Protein AF-A0A6M0SPZ4-F1 (afdb_monomer)

Foldseek 3Di:
DVVVVLLVVLVVCCVPVNPVVLVVQLVVLVVLLVVQVVCVVVVHDHDNVVSVVSNVSSVSNVCVVDPVVVVVVVVVVVVVVVCVVPVD

Organism: Clostridium botulinum (NCBI:txid1491)

pLDDT: mean 94.03, std 7.19, range [56.81, 98.75]

Structure (mmCIF, N/CA/C/O backbone):
data_AF-A0A6M0SPZ4-F1
#
_entry.id   AF-A0A6M0SPZ4-F1
#
loop_
_atom_site.group_PDB
_atom_site.id
_atom_site.type_symbol
_atom_site.label_atom_id
_atom_site.label_alt_id
_atom_site.label_comp_id
_atom_site.label_asym_id
_atom_site.label_entity_id
_atom_site.label_seq_id
_atom_site.pdbx_PDB_ins_code
_atom_site.Cartn_x
_atom_site.Cartn_y
_atom_site.Cartn_z
_atom_site.occupancy
_atom_site.B_iso_or_equiv
_atom_site.auth_seq_id
_atom_site.auth_comp_id
_atom_site.auth_asym_id
_atom_site.auth_atom_id
_atom_site.pdbx_PDB_model_num
ATOM 1 N N . MET A 1 1 ? -14.472 -13.045 -1.004 1.00 65.44 1 MET A N 1
ATOM 2 C CA . MET A 1 1 ? -13.927 -13.825 0.132 1.00 65.44 1 MET A CA 1
ATOM 3 C C . MET A 1 1 ? -12.548 -13.318 0.559 1.00 65.44 1 MET A C 1
ATOM 5 O O . MET A 1 1 ? -12.393 -12.993 1.726 1.00 65.44 1 MET A O 1
ATOM 9 N N . LEU A 1 2 ? -11.588 -13.166 -0.368 1.00 77.00 2 LEU A N 1
ATOM 10 C CA . LEU A 1 2 ? -10.240 -12.650 -0.068 1.00 77.00 2 LEU A CA 1
ATOM 11 C C . LEU A 1 2 ? -10.248 -11.229 0.526 1.00 77.00 2 LEU A C 1
ATOM 13 O O . LEU A 1 2 ? -9.678 -11.013 1.586 1.00 77.00 2 LEU A O 1
ATOM 17 N N . ARG A 1 3 ? -10.981 -10.294 -0.092 1.00 74.06 3 ARG A N 1
ATOM 18 C CA . ARG A 1 3 ? -11.090 -8.903 0.383 1.00 74.06 3 ARG A CA 1
ATOM 19 C C . ARG A 1 3 ? -11.606 -8.780 1.825 1.00 74.06 3 ARG A C 1
ATOM 21 O O . ARG A 1 3 ? -10.984 -8.114 2.637 1.00 74.06 3 ARG A O 1
ATOM 28 N N . TYR A 1 4 ? -12.683 -9.493 2.159 1.00 74.62 4 TYR A N 1
ATOM 29 C CA . TYR A 1 4 ? -13.230 -9.525 3.523 1.00 74.62 4 TYR A CA 1
ATOM 30 C C . TYR A 1 4 ? -12.220 -10.074 4.544 1.00 74.62 4 TYR A C 1
ATOM 32 O O . TYR A 1 4 ? -12.105 -9.568 5.656 1.00 74.62 4 TYR A O 1
ATOM 40 N N . LYS A 1 5 ? -11.446 -11.096 4.153 1.00 84.44 5 LYS A N 1
ATOM 41 C CA . LYS A 1 5 ? -10.385 -11.653 4.997 1.00 84.44 5 LYS A CA 1
ATOM 42 C C . LYS A 1 5 ? -9.269 -10.630 5.243 1.00 84.44 5 LYS A C 1
ATOM 44 O O . LYS A 1 5 ? -8.809 -10.523 6.373 1.00 84.44 5 LYS A O 1
ATOM 49 N N . ILE A 1 6 ? -8.871 -9.874 4.218 1.00 84.38 6 ILE A N 1
ATOM 50 C CA . ILE A 1 6 ? -7.865 -8.808 4.338 1.00 84.38 6 ILE A CA 1
ATOM 51 C C . ILE A 1 6 ? -8.354 -7.719 5.293 1.00 84.38 6 ILE A C 1
ATOM 53 O O . ILE A 1 6 ? -7.610 -7.338 6.189 1.00 84.38 6 ILE A O 1
ATOM 57 N N . GLU A 1 7 ? -9.601 -7.263 5.158 1.00 84.50 7 GLU A N 1
ATOM 58 C CA . GLU A 1 7 ? -10.178 -6.220 6.018 1.00 84.50 7 GLU A CA 1
ATOM 59 C C . GLU A 1 7 ? -10.197 -6.651 7.497 1.00 84.50 7 GLU A C 1
ATOM 61 O O . GLU A 1 7 ? -9.662 -5.942 8.349 1.00 84.50 7 GLU A O 1
ATOM 66 N N . ALA A 1 8 ? -10.701 -7.854 7.798 1.00 86.62 8 ALA A N 1
ATOM 67 C CA . ALA A 1 8 ? -10.767 -8.366 9.170 1.00 86.62 8 ALA A CA 1
ATOM 68 C C . ALA A 1 8 ? -9.380 -8.592 9.808 1.00 86.62 8 ALA A C 1
ATOM 70 O O . ALA A 1 8 ? -9.182 -8.328 10.997 1.00 86.62 8 ALA A O 1
ATOM 71 N N . VAL A 1 9 ? -8.407 -9.086 9.034 1.00 91.00 9 VAL A N 1
ATOM 72 C CA . VAL A 1 9 ? -7.026 -9.283 9.514 1.00 91.00 9 VAL A CA 1
ATOM 73 C C . VAL A 1 9 ? -6.319 -7.941 9.709 1.00 91.00 9 VAL A C 1
ATOM 75 O O . VAL A 1 9 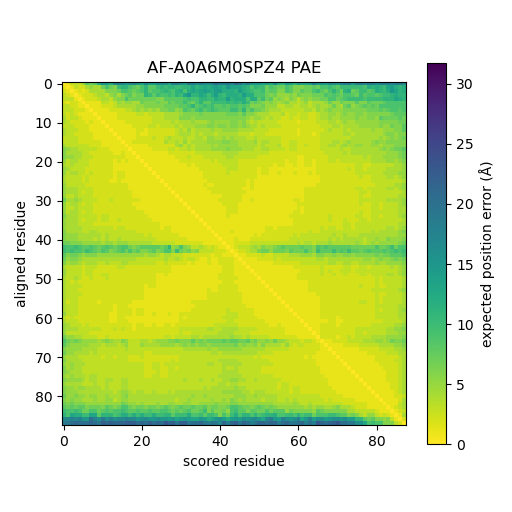? -5.619 -7.764 10.703 1.00 91.00 9 VAL A O 1
ATOM 78 N N . SER A 1 10 ? -6.550 -6.982 8.811 1.00 89.38 10 SER 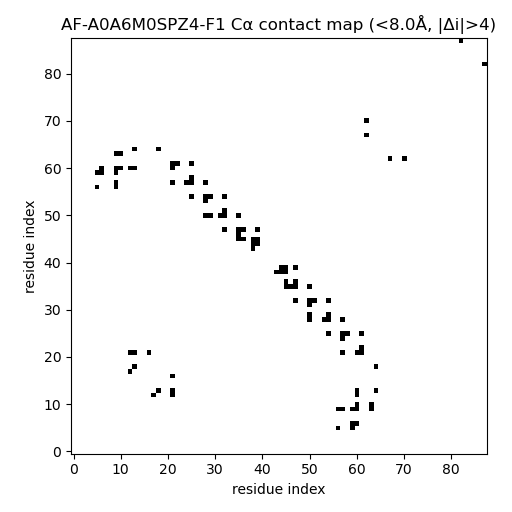A N 1
ATOM 79 C CA . SER A 1 10 ? -5.974 -5.635 8.872 1.00 89.38 10 SER A CA 1
ATOM 80 C C . SER A 1 10 ? -6.448 -4.870 10.104 1.00 89.38 10 SER A C 1
ATOM 82 O O . SER A 1 10 ? -5.638 -4.298 10.829 1.00 89.38 10 SER A O 1
ATOM 84 N N . GLU A 1 11 ? -7.749 -4.918 10.392 1.00 91.44 11 GLU A N 1
ATOM 85 C CA . GLU A 1 11 ? -8.309 -4.357 11.623 1.00 91.44 11 GLU A CA 1
ATOM 86 C C . GLU A 1 11 ? -7.644 -4.976 12.862 1.00 91.44 11 GLU A C 1
ATOM 88 O O . GLU A 1 11 ? -7.199 -4.256 13.762 1.00 91.44 11 GLU A O 1
ATOM 93 N N . ARG A 1 12 ? -7.521 -6.310 12.898 1.00 94.00 12 ARG A N 1
ATOM 94 C CA . ARG A 1 12 ? -6.904 -7.011 14.030 1.00 94.00 12 ARG A CA 1
ATOM 95 C C . ARG A 1 12 ? -5.440 -6.615 14.218 1.00 94.00 12 ARG A C 1
ATOM 97 O O . ARG A 1 12 ? -5.030 -6.388 15.351 1.00 94.00 12 ARG A O 1
ATOM 104 N N . ALA A 1 13 ? -4.672 -6.499 13.139 1.00 93.31 13 ALA A N 1
ATOM 105 C CA . ALA A 1 13 ? -3.270 -6.095 13.192 1.00 93.31 13 ALA A CA 1
ATOM 106 C C . ALA A 1 13 ? -3.103 -4.687 13.790 1.00 93.31 13 ALA A C 1
ATOM 108 O O . ALA A 1 13 ? -2.297 -4.497 14.704 1.00 93.31 13 ALA A O 1
ATOM 109 N N . VAL A 1 14 ? -3.923 -3.720 13.367 1.00 94.31 14 VAL A N 1
ATOM 110 C CA . VAL A 1 14 ? -3.907 -2.364 13.940 1.00 94.31 14 VAL A CA 1
ATOM 111 C C . VAL A 1 14 ? -4.294 -2.378 15.421 1.00 94.31 14 VAL A C 1
ATOM 113 O O . VAL A 1 14 ? -3.654 -1.694 16.220 1.00 94.31 14 VAL A O 1
ATOM 116 N N . GLN A 1 15 ? -5.295 -3.173 15.811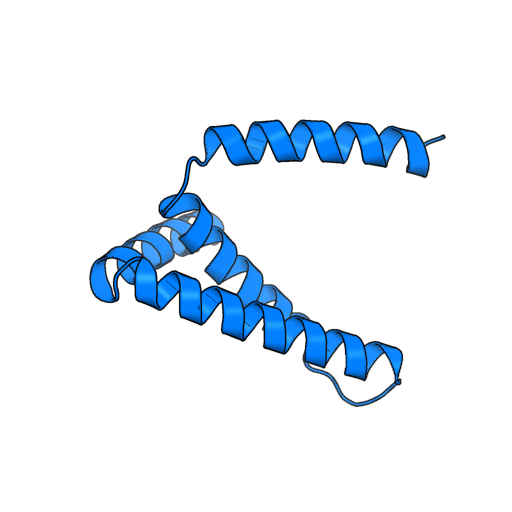 1.00 94.75 15 GLN A N 1
ATOM 117 C CA . GLN A 1 15 ? -5.702 -3.319 17.214 1.00 94.75 15 GLN A CA 1
ATOM 118 C C . GLN A 1 15 ? -4.616 -3.974 18.085 1.00 94.75 15 GLN A C 1
ATOM 120 O O . GLN A 1 15 ? -4.455 -3.592 19.241 1.00 94.75 15 GLN A O 1
ATOM 125 N N . THR A 1 16 ? -3.871 -4.947 17.552 1.00 95.62 16 THR A N 1
ATOM 126 C CA . THR A 1 16 ? -2.840 -5.693 18.292 1.00 95.62 16 THR A CA 1
ATOM 127 C C . THR A 1 16 ? -1.528 -4.922 18.422 1.00 95.62 16 THR A C 1
ATOM 129 O O . THR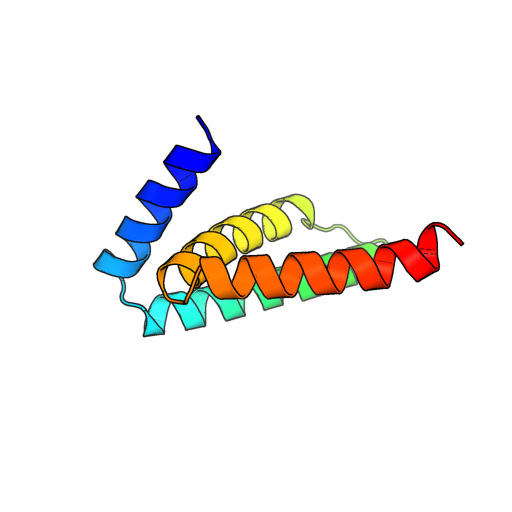 A 1 16 ? -0.938 -4.904 19.499 1.00 95.62 16 THR A O 1
ATOM 132 N N . PHE A 1 17 ? -1.062 -4.292 17.344 1.00 94.62 17 PHE A N 1
ATOM 133 C CA . PHE A 1 17 ? 0.271 -3.680 17.290 1.00 94.62 17 PHE A CA 1
ATOM 134 C C . PHE A 1 17 ? 0.252 -2.151 17.412 1.00 94.62 17 PHE A C 1
ATOM 136 O O . PHE A 1 17 ? 1.287 -1.531 17.646 1.00 94.62 17 PHE A O 1
ATOM 143 N N . GLY A 1 18 ? -0.922 -1.534 17.278 1.00 96.50 18 GLY A N 1
ATOM 144 C CA . GLY A 1 18 ? -1.106 -0.093 17.384 1.00 96.50 18 GLY A CA 1
ATOM 145 C C . GLY A 1 18 ? -0.827 0.661 16.082 1.00 96.50 18 GLY A C 1
ATOM 146 O O . GLY A 1 18 ? 0.042 0.316 15.279 1.00 96.50 18 GLY A O 1
ATOM 147 N N . ALA A 1 19 ? -1.559 1.762 15.895 1.00 95.62 19 ALA A N 1
ATOM 148 C CA . ALA A 1 19 ? -1.532 2.550 14.664 1.00 95.62 19 ALA A CA 1
ATOM 149 C C . ALA A 1 19 ? -0.156 3.162 14.345 1.00 95.62 19 ALA A C 1
ATOM 151 O O . ALA A 1 19 ? 0.212 3.276 13.180 1.00 95.62 19 ALA A O 1
ATOM 152 N N . ALA A 1 20 ? 0.620 3.566 15.357 1.00 97.00 20 ALA A N 1
ATOM 153 C CA . ALA A 1 20 ? 1.953 4.131 15.136 1.00 97.00 20 ALA A CA 1
ATOM 154 C C . ALA A 1 20 ? 2.916 3.091 14.547 1.00 97.00 20 ALA A C 1
ATOM 156 O O . ALA A 1 20 ? 3.590 3.371 13.560 1.00 97.00 20 ALA A O 1
ATOM 157 N N . HIS A 1 21 ? 2.927 1.879 15.107 1.00 97.50 21 HIS A N 1
ATOM 158 C CA . HIS A 1 21 ? 3.770 0.792 14.622 1.00 97.50 21 HIS A CA 1
ATOM 159 C C . HIS A 1 21 ? 3.360 0.349 13.214 1.00 97.50 21 HIS A C 1
ATOM 161 O O . HIS A 1 21 ? 4.212 0.203 12.346 1.00 97.50 21 HIS A O 1
ATOM 167 N N . GLN A 1 22 ? 2.057 0.234 12.942 1.00 97.75 22 GLN A N 1
ATOM 168 C CA . GLN A 1 22 ? 1.5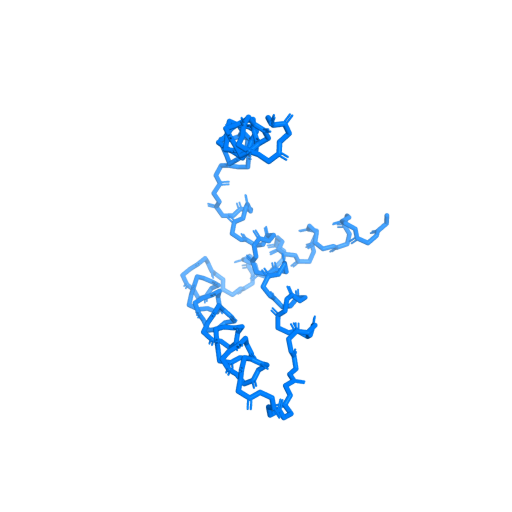81 -0.140 11.606 1.00 97.75 22 GLN A CA 1
ATOM 169 C C . GLN A 1 22 ? 1.871 0.926 10.539 1.00 97.75 22 GLN A C 1
ATOM 171 O O . GLN A 1 22 ? 2.100 0.587 9.383 1.00 97.75 22 GLN A O 1
ATOM 176 N N . LYS A 1 23 ? 1.941 2.213 10.903 1.00 98.19 23 LYS A N 1
ATOM 177 C CA . LYS A 1 23 ? 2.433 3.256 9.985 1.00 98.19 23 LYS A CA 1
ATOM 178 C C . LYS A 1 23 ? 3.918 3.092 9.669 1.00 98.19 23 LYS A C 1
ATOM 180 O O . LYS A 1 23 ? 4.292 3.291 8.521 1.00 98.19 23 LYS A O 1
ATOM 185 N N . VAL A 1 24 ? 4.745 2.725 10.653 1.00 98.25 24 VAL A N 1
ATOM 186 C CA . VAL A 1 24 ? 6.164 2.402 10.415 1.00 98.25 24 VAL A CA 1
ATOM 187 C C . VAL A 1 24 ? 6.271 1.201 9.483 1.00 98.25 24 VAL A C 1
ATOM 189 O O . VAL A 1 24 ? 6.963 1.294 8.477 1.00 98.25 24 VAL A O 1
ATOM 192 N N . LYS A 1 25 ? 5.501 0.137 9.738 1.00 98.00 25 LYS A N 1
ATOM 193 C CA . LYS A 1 25 ? 5.500 -1.044 8.873 1.00 98.00 25 LYS A CA 1
ATOM 194 C C . LYS A 1 25 ? 5.080 -0.710 7.440 1.00 98.00 25 LYS A C 1
ATOM 196 O O . LYS A 1 25 ? 5.736 -1.123 6.500 1.00 98.00 25 LYS A O 1
ATOM 201 N N . ALA A 1 26 ? 4.069 0.141 7.261 1.00 98.19 26 ALA A N 1
ATOM 202 C CA . ALA A 1 26 ? 3.666 0.596 5.931 1.00 98.19 26 ALA A CA 1
ATOM 203 C C . ALA A 1 26 ? 4.778 1.369 5.200 1.00 98.19 26 ALA A C 1
ATOM 205 O O . ALA A 1 26 ? 4.877 1.280 3.982 1.00 98.19 26 ALA A O 1
ATOM 206 N N . ILE A 1 27 ? 5.602 2.136 5.923 1.00 98.62 27 ILE A N 1
ATOM 207 C CA . ILE A 1 27 ? 6.757 2.837 5.342 1.00 98.62 27 ILE A CA 1
ATOM 208 C C . ILE A 1 27 ? 7.832 1.837 4.895 1.00 98.62 27 ILE A C 1
ATOM 210 O O . ILE A 1 27 ? 8.431 2.051 3.844 1.00 98.62 27 ILE A O 1
ATOM 214 N N . GLU A 1 28 ? 8.062 0.768 5.664 1.00 98.50 28 GLU A N 1
ATOM 215 C CA . GLU A 1 28 ? 9.006 -0.305 5.313 1.00 98.50 28 GLU A CA 1
ATOM 216 C C . GLU A 1 28 ? 8.605 -0.989 3.998 1.00 98.50 28 GLU A C 1
ATOM 218 O O . GLU A 1 28 ? 9.381 -0.921 3.046 1.00 98.50 28 GLU A O 1
ATOM 223 N N . GLU A 1 29 ? 7.368 -1.494 3.893 1.00 98.44 29 GLU A N 1
ATOM 224 C CA . GLU A 1 29 ? 6.887 -2.200 2.684 1.00 98.44 29 GLU A CA 1
ATOM 225 C C . GLU A 1 29 ? 6.897 -1.291 1.439 1.00 98.44 29 GLU A C 1
ATOM 227 O O . GLU A 1 29 ? 7.213 -1.702 0.324 1.00 98.44 29 GLU A O 1
ATOM 232 N N . LEU A 1 30 ? 6.589 0.004 1.606 1.00 98.69 30 LEU A N 1
ATOM 233 C CA . LEU A 1 30 ? 6.701 0.976 0.512 1.00 98.69 30 LEU A CA 1
ATOM 234 C C . LEU A 1 30 ? 8.156 1.147 0.048 1.00 98.69 30 LEU A C 1
ATOM 236 O O . LEU A 1 30 ? 8.402 1.335 -1.145 1.00 98.69 30 LEU A O 1
ATOM 240 N N . GLY A 1 31 ? 9.117 1.105 0.973 1.00 98.62 31 GLY A N 1
ATOM 241 C CA . GLY A 1 31 ? 10.544 1.142 0.666 1.00 98.62 31 GLY A CA 1
ATOM 242 C C . GLY A 1 31 ? 11.021 -0.116 -0.061 1.00 98.62 31 GLY A C 1
ATOM 243 O O . GLY A 1 31 ? 11.797 -0.011 -1.016 1.00 98.62 31 GLY A O 1
ATOM 244 N N . GLU A 1 32 ? 10.525 -1.283 0.342 1.00 98.69 32 GLU A N 1
ATOM 245 C CA . GLU A 1 32 ? 10.822 -2.570 -0.292 1.00 98.69 32 GLU A CA 1
ATOM 246 C C . GLU A 1 32 ? 10.258 -2.623 -1.721 1.00 98.69 32 GLU A C 1
ATOM 248 O O . GLU A 1 32 ? 11.007 -2.910 -2.662 1.00 98.69 32 GLU A O 1
ATOM 253 N N . LEU A 1 33 ? 9.023 -2.151 -1.942 1.00 98.75 33 LEU A N 1
ATOM 254 C CA . LEU A 1 33 ? 8.462 -1.999 -3.289 1.00 98.75 33 LEU A CA 1
ATOM 255 C C . LEU A 1 33 ? 9.270 -1.026 -4.165 1.00 98.75 33 LEU A C 1
ATOM 257 O O . LEU A 1 33 ? 9.519 -1.313 -5.339 1.00 98.75 33 LEU A O 1
ATOM 261 N N . ILE A 1 34 ? 9.726 0.111 -3.621 1.00 98.75 34 ILE A N 1
ATOM 262 C CA . ILE A 1 34 ? 10.609 1.042 -4.350 1.00 98.75 34 ILE A CA 1
ATOM 263 C C . ILE A 1 34 ? 11.904 0.337 -4.777 1.00 98.75 34 ILE A C 1
ATOM 265 O O . ILE A 1 34 ? 12.354 0.497 -5.919 1.00 98.75 34 ILE A O 1
ATOM 269 N N . GLN A 1 35 ? 12.511 -0.448 -3.883 1.00 98.56 35 GLN A N 1
ATOM 270 C CA . GLN A 1 35 ? 13.726 -1.196 -4.194 1.00 98.56 35 GLN A CA 1
ATOM 271 C C . GLN A 1 35 ? 13.470 -2.264 -5.266 1.00 98.56 35 GLN A C 1
ATOM 273 O O . GLN A 1 35 ? 14.263 -2.381 -6.203 1.00 98.56 35 GLN A O 1
ATOM 278 N N . ALA A 1 36 ? 12.376 -3.019 -5.162 1.00 98.50 36 ALA A N 1
ATOM 279 C CA . ALA A 1 36 ? 12.031 -4.062 -6.120 1.00 98.50 36 ALA A CA 1
ATOM 280 C C . ALA A 1 36 ? 11.775 -3.490 -7.522 1.00 98.50 36 ALA A C 1
ATOM 282 O O . ALA A 1 36 ? 12.314 -4.013 -8.497 1.00 98.50 36 ALA A O 1
ATOM 283 N N . LEU A 1 37 ? 11.050 -2.370 -7.627 1.00 98.56 37 LEU A N 1
ATOM 284 C CA . LEU A 1 37 ? 10.847 -1.659 -8.896 1.00 98.56 37 LEU A CA 1
ATOM 285 C C . LEU A 1 37 ? 12.165 -1.126 -9.473 1.00 98.56 37 LEU A C 1
ATOM 287 O O . LEU A 1 37 ? 12.377 -1.161 -10.682 1.00 98.56 37 LEU A O 1
ATOM 291 N N . SER A 1 38 ? 13.081 -0.666 -8.617 1.00 98.38 38 SER A N 1
ATOM 292 C CA . SER A 1 38 ? 14.409 -0.224 -9.061 1.00 98.38 38 SER A CA 1
ATOM 293 C C . SER A 1 38 ? 15.230 -1.378 -9.649 1.00 98.38 38 SER A C 1
ATOM 295 O O . SER A 1 38 ? 15.937 -1.181 -10.634 1.00 98.38 38 SER A O 1
ATOM 297 N N . LYS A 1 39 ? 15.132 -2.586 -9.075 1.00 98.00 39 LYS A N 1
ATOM 298 C CA . LYS A 1 39 ? 15.785 -3.796 -9.605 1.00 98.00 39 LYS A CA 1
ATOM 299 C C . LYS A 1 39 ? 15.178 -4.235 -10.941 1.00 98.00 39 LYS A C 1
ATOM 301 O O . LYS A 1 39 ? 15.940 -4.526 -11.860 1.00 98.00 39 LYS A O 1
ATOM 306 N N . ASP A 1 40 ? 13.849 -4.214 -11.061 1.00 98.00 40 ASP A N 1
ATOM 307 C CA . ASP A 1 40 ? 13.126 -4.513 -12.310 1.00 98.00 40 ASP A CA 1
ATOM 308 C C . ASP A 1 40 ? 13.562 -3.580 -13.455 1.00 98.00 40 ASP A C 1
ATOM 310 O O . ASP A 1 40 ? 13.968 -4.038 -14.525 1.00 98.00 40 ASP A O 1
ATOM 314 N N . LEU A 1 41 ? 13.623 -2.269 -13.194 1.00 98.06 41 LEU A N 1
ATOM 315 C CA . LEU A 1 41 ? 14.095 -1.272 -14.165 1.00 98.06 41 LEU A CA 1
ATOM 316 C C . LEU A 1 41 ? 15.550 -1.479 -14.610 1.00 98.06 41 LEU A C 1
ATOM 318 O O . LEU A 1 41 ? 15.916 -1.087 -15.717 1.00 98.06 41 LEU A O 1
ATOM 322 N N . LEU A 1 42 ? 16.384 -2.075 -13.757 1.00 97.44 42 LEU A N 1
ATOM 323 C CA . LEU A 1 42 ? 17.779 -2.404 -14.057 1.00 97.44 42 LEU A CA 1
ATOM 324 C C . LEU A 1 42 ? 17.947 -3.823 -14.626 1.00 97.44 42 LEU A C 1
ATOM 326 O O . LEU A 1 42 ? 19.081 -4.285 -14.756 1.00 97.44 42 LEU A O 1
ATOM 330 N N . HIS A 1 43 ? 16.849 -4.515 -14.957 1.00 92.94 43 HIS A N 1
ATOM 331 C CA . HIS A 1 43 ? 16.832 -5.897 -15.450 1.00 92.94 43 HIS A CA 1
ATOM 332 C C . HIS A 1 43 ? 17.574 -6.885 -14.533 1.00 92.94 43 HIS A C 1
ATOM 334 O O . HIS A 1 43 ? 18.223 -7.824 -14.995 1.00 92.94 43 HIS A O 1
ATOM 340 N N . CYS A 1 44 ? 17.495 -6.647 -13.224 1.00 94.94 44 CYS A N 1
ATOM 341 C CA . CYS A 1 44 ? 18.011 -7.527 -12.183 1.00 94.94 44 CYS A CA 1
ATOM 342 C C . CYS A 1 44 ? 16.888 -8.413 -11.629 1.00 94.94 44 CYS A C 1
ATOM 344 O O . CYS A 1 44 ? 15.711 -8.075 -11.751 1.00 94.94 44 CYS A O 1
ATOM 346 N N . ASP A 1 45 ? 17.248 -9.503 -10.947 1.00 95.88 45 ASP A N 1
ATOM 347 C CA . ASP A 1 45 ? 16.274 -10.312 -10.208 1.00 95.88 45 ASP A CA 1
ATOM 348 C C . ASP A 1 45 ? 15.520 -9.445 -9.186 1.00 95.88 45 ASP A C 1
ATOM 350 O O . ASP A 1 45 ? 16.120 -8.702 -8.399 1.00 95.88 45 ASP A O 1
ATOM 354 N N . HIS A 1 46 ? 14.192 -9.541 -9.203 1.00 97.19 46 HIS A N 1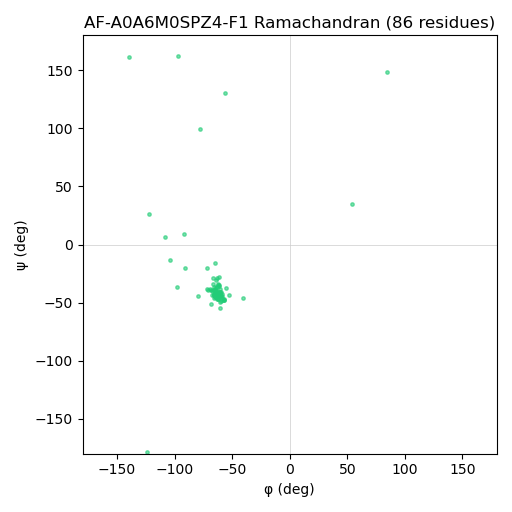
ATOM 355 C CA . HIS A 1 46 ? 13.291 -8.722 -8.399 1.00 97.19 46 HIS A CA 1
ATOM 356 C C . HIS A 1 46 ? 12.133 -9.556 -7.838 1.00 97.19 46 HIS A C 1
ATOM 358 O O . HIS A 1 46 ? 11.797 -10.621 -8.351 1.00 97.19 46 HIS A O 1
ATOM 364 N N . ASN A 1 47 ? 11.481 -9.030 -6.804 1.00 97.75 47 ASN A N 1
ATOM 365 C CA . ASN A 1 47 ? 10.330 -9.632 -6.127 1.00 97.75 47 ASN A CA 1
ATOM 366 C C . ASN A 1 47 ? 9.095 -8.709 -6.135 1.00 97.75 47 ASN A C 1
ATOM 368 O O . ASN A 1 47 ? 8.219 -8.830 -5.291 1.00 97.75 47 ASN A O 1
ATOM 372 N N . VAL A 1 48 ? 8.990 -7.815 -7.129 1.00 98.31 48 VAL A N 1
ATOM 373 C CA . VAL A 1 48 ? 7.886 -6.840 -7.287 1.00 98.31 48 VAL A CA 1
ATOM 374 C C . VAL A 1 48 ? 6.481 -7.394 -6.972 1.00 98.31 48 VAL A C 1
ATOM 376 O O . VAL A 1 48 ? 5.752 -6.705 -6.265 1.00 98.31 48 VAL A O 1
ATOM 379 N N . PRO A 1 49 ? 6.053 -8.590 -7.438 1.00 98.31 49 PRO A N 1
ATOM 380 C CA . PRO A 1 49 ? 4.714 -9.093 -7.114 1.00 98.31 49 PRO A CA 1
ATOM 381 C C . PRO A 1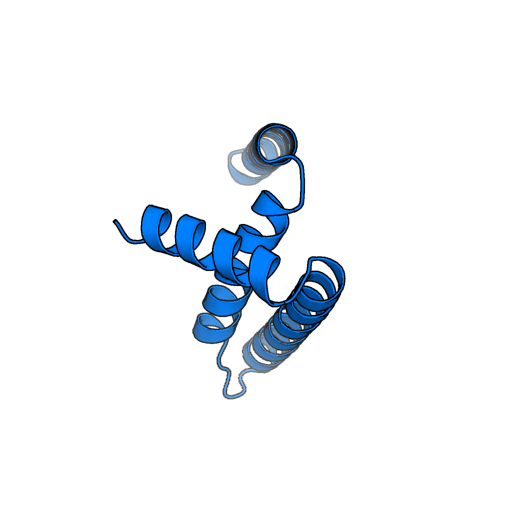 49 ? 4.465 -9.333 -5.617 1.00 98.31 49 PRO A C 1
ATOM 383 O O . PRO A 1 49 ? 3.338 -9.145 -5.166 1.00 98.31 49 PRO A O 1
ATOM 386 N N . GLU A 1 50 ? 5.491 -9.750 -4.870 1.00 98.06 50 GLU A N 1
ATOM 387 C CA . GLU A 1 50 ? 5.435 -9.952 -3.415 1.00 98.06 50 GLU A CA 1
ATOM 388 C C . GLU A 1 50 ? 5.274 -8.601 -2.715 1.00 98.06 50 GLU A C 1
ATOM 390 O O . GLU A 1 50 ? 4.279 -8.378 -2.033 1.00 98.06 50 GLU A O 1
ATOM 395 N N . GLU A 1 51 ? 6.135 -7.645 -3.058 1.00 98.50 51 GLU A N 1
ATOM 396 C CA . GLU A 1 51 ? 6.113 -6.301 -2.471 1.00 98.50 51 GLU A CA 1
ATOM 397 C C . GLU A 1 51 ? 4.827 -5.522 -2.797 1.00 98.50 51 GLU A C 1
ATOM 399 O O . GLU A 1 51 ? 4.346 -4.708 -2.010 1.00 98.50 51 GLU A O 1
ATOM 404 N N . ILE A 1 52 ? 4.213 -5.773 -3.962 1.00 98.25 52 ILE A N 1
ATOM 405 C CA . ILE A 1 52 ? 2.879 -5.242 -4.272 1.00 98.25 52 ILE A CA 1
ATOM 406 C C . ILE A 1 52 ? 1.840 -5.824 -3.309 1.00 98.25 52 ILE A C 1
ATOM 408 O O . ILE A 1 52 ? 1.005 -5.073 -2.805 1.00 98.25 52 ILE A O 1
ATOM 412 N N . ALA A 1 53 ? 1.870 -7.135 -3.058 1.00 96.62 53 ALA A N 1
ATOM 413 C CA . ALA A 1 53 ? 0.918 -7.785 -2.163 1.00 96.62 53 ALA A CA 1
ATOM 414 C C . ALA A 1 53 ? 1.064 -7.278 -0.719 1.00 96.62 53 ALA A C 1
ATOM 416 O O . ALA A 1 53 ? 0.054 -6.994 -0.065 1.00 96.62 53 ALA A O 1
ATOM 417 N N . ASP A 1 54 ? 2.296 -7.089 -0.250 1.00 97.56 54 ASP A N 1
ATOM 418 C CA . ASP A 1 54 ? 2.568 -6.554 1.084 1.00 97.56 54 ASP A CA 1
ATOM 419 C C . ASP A 1 54 ? 2.101 -5.097 1.214 1.00 97.56 54 ASP A C 1
ATOM 421 O O . ASP A 1 54 ? 1.379 -4.744 2.159 1.00 97.56 54 ASP A O 1
ATOM 425 N N . VAL A 1 55 ? 2.362 -4.260 0.202 1.00 97.94 55 VAL A N 1
ATOM 426 C CA . VAL A 1 55 ? 1.823 -2.893 0.147 1.00 97.94 55 VAL A CA 1
ATOM 427 C C . VAL A 1 55 ? 0.291 -2.886 0.103 1.00 97.94 55 VAL A C 1
ATOM 429 O O . VAL A 1 55 ? -0.324 -2.075 0.797 1.00 97.94 55 VAL A O 1
ATOM 432 N N . GLU A 1 56 ? -0.368 -3.774 -0.646 1.00 96.25 56 GLU A N 1
ATOM 433 C CA . GLU A 1 56 ? -1.837 -3.856 -0.670 1.00 96.25 56 GLU A CA 1
ATOM 434 C C . GLU A 1 56 ? -2.425 -4.165 0.718 1.00 96.25 56 GLU A C 1
ATOM 436 O O . GLU A 1 56 ? -3.420 -3.547 1.124 1.00 96.25 56 GLU A O 1
ATOM 441 N N . ILE A 1 57 ? -1.792 -5.062 1.480 1.00 95.69 57 ILE A N 1
ATOM 442 C CA . ILE A 1 57 ? -2.175 -5.369 2.865 1.00 95.69 57 ILE A CA 1
ATOM 443 C C . ILE A 1 57 ? -1.967 -4.144 3.762 1.00 95.69 57 ILE A C 1
ATOM 445 O O . ILE A 1 57 ? -2.858 -3.779 4.539 1.00 95.69 57 ILE A O 1
ATOM 449 N N . MET A 1 58 ? -0.831 -3.457 3.639 1.00 97.25 58 MET A N 1
ATOM 450 C CA . MET A 1 58 ? -0.560 -2.265 4.442 1.00 97.25 58 MET A CA 1
ATOM 451 C C . MET A 1 58 ? -1.489 -1.096 4.106 1.00 97.25 58 MET A C 1
ATOM 453 O O . MET A 1 58 ? -1.925 -0.373 5.006 1.00 97.25 58 MET A O 1
ATOM 457 N N . ILE A 1 59 ? -1.890 -0.946 2.843 1.00 96.38 59 ILE A N 1
ATOM 458 C CA . ILE A 1 59 ? -2.906 0.026 2.430 1.00 96.38 59 ILE A CA 1
ATOM 459 C C . ILE A 1 59 ? -4.264 -0.306 3.056 1.00 96.38 59 ILE A C 1
ATOM 461 O O . ILE A 1 59 ? -4.959 0.611 3.498 1.00 96.38 59 ILE A O 1
ATOM 465 N N . ALA A 1 60 ? -4.643 -1.583 3.165 1.00 94.75 60 ALA A N 1
ATOM 466 C CA . ALA A 1 60 ? -5.872 -1.968 3.859 1.00 94.75 60 ALA A CA 1
ATOM 467 C C . ALA A 1 60 ? -5.845 -1.557 5.344 1.00 94.75 60 ALA A C 1
ATOM 469 O O . ALA A 1 60 ? -6.818 -0.980 5.838 1.00 94.75 60 ALA A O 1
ATOM 470 N N . GLN A 1 61 ? -4.714 -1.747 6.032 1.00 96.25 61 GLN A N 1
ATOM 471 C CA . GLN A 1 61 ? -4.526 -1.276 7.410 1.00 96.25 61 GLN A CA 1
ATOM 472 C C . GLN A 1 61 ? -4.575 0.255 7.526 1.00 96.25 61 GLN A C 1
ATOM 474 O O . GLN A 1 61 ? -5.226 0.790 8.426 1.00 96.25 61 GLN A O 1
ATOM 479 N N . LEU A 1 62 ? -3.941 0.984 6.603 1.00 96.62 62 LEU A N 1
ATOM 480 C CA . LEU A 1 62 ? -4.011 2.449 6.550 1.00 96.62 62 LEU A CA 1
ATOM 481 C C . LEU A 1 62 ? -5.446 2.935 6.345 1.00 96.62 62 LEU A C 1
ATOM 483 O O . LEU A 1 62 ? -5.893 3.829 7.056 1.00 96.62 62 LEU A O 1
ATOM 487 N N . ARG A 1 63 ? -6.215 2.315 5.451 1.00 94.69 63 ARG A N 1
ATOM 488 C CA . ARG A 1 63 ? -7.623 2.679 5.249 1.00 94.69 63 ARG A CA 1
ATOM 489 C C . ARG A 1 63 ? -8.500 2.443 6.479 1.00 94.69 63 ARG A C 1
ATOM 491 O O . ARG A 1 63 ? -9.479 3.163 6.634 1.00 94.69 63 ARG A O 1
ATOM 498 N N . TYR A 1 64 ? -8.164 1.473 7.329 1.00 91.44 64 TYR A N 1
ATOM 499 C CA . TYR A 1 64 ? -8.820 1.284 8.627 1.00 91.44 64 TYR A CA 1
ATOM 500 C C . TYR A 1 64 ? -8.424 2.377 9.636 1.00 91.44 64 TYR A C 1
ATOM 502 O O . TYR A 1 64 ? -9.258 2.857 10.397 1.00 91.44 64 TYR A O 1
ATOM 510 N N . MET A 1 65 ? -7.157 2.807 9.627 1.00 94.62 65 MET A N 1
ATOM 511 C CA . MET A 1 65 ? -6.659 3.884 10.494 1.00 94.62 65 MET A CA 1
ATOM 512 C C . MET A 1 65 ? -7.150 5.289 10.098 1.00 94.62 65 MET A C 1
ATOM 514 O O . MET A 1 65 ? -7.080 6.208 10.914 1.00 94.62 65 MET A O 1
ATOM 518 N N . PHE A 1 66 ? -7.587 5.472 8.852 1.00 94.44 66 PHE A N 1
ATOM 519 C CA . PHE A 1 66 ? -7.987 6.754 8.268 1.00 94.44 66 PHE A CA 1
ATOM 520 C C . PHE A 1 66 ? -9.425 6.706 7.721 1.00 94.44 66 PHE A C 1
ATOM 522 O O . PHE A 1 66 ? -10.127 5.706 7.826 1.00 94.44 66 PHE A O 1
ATOM 529 N N . ASN A 1 67 ? -9.894 7.809 7.135 1.00 91.81 67 ASN A N 1
ATOM 530 C CA . ASN A 1 67 ? -11.241 7.889 6.580 1.00 91.81 67 ASN A CA 1
ATOM 531 C C . ASN A 1 67 ? -11.334 7.195 5.208 1.00 91.81 67 ASN A C 1
ATOM 533 O O . ASN A 1 67 ? -10.987 7.762 4.173 1.00 91.81 67 ASN A O 1
ATOM 537 N N . THR A 1 68 ? -11.845 5.965 5.215 1.00 91.25 68 THR A N 1
ATOM 538 C CA . THR A 1 68 ? -12.086 5.143 4.021 1.00 91.25 68 THR A CA 1
ATOM 539 C C . THR A 1 68 ? -12.920 5.856 2.944 1.00 91.25 68 THR A C 1
ATOM 541 O O . THR A 1 68 ? -12.557 5.799 1.771 1.00 91.25 68 THR A O 1
ATOM 544 N N . GLU A 1 69 ? -13.996 6.558 3.312 1.00 93.94 69 GLU A N 1
ATOM 545 C CA . GLU A 1 69 ? -14.880 7.215 2.335 1.00 93.94 69 GLU A CA 1
ATOM 546 C C . GLU A 1 69 ? -14.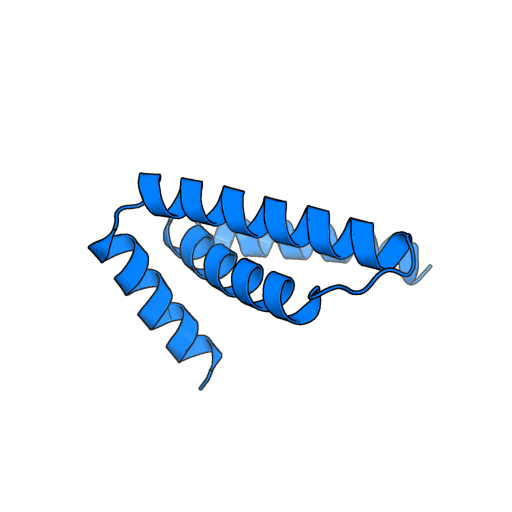205 8.408 1.651 1.00 93.94 69 GLU A C 1
ATOM 548 O O . GLU A 1 69 ? -14.389 8.646 0.457 1.00 93.94 69 GLU A O 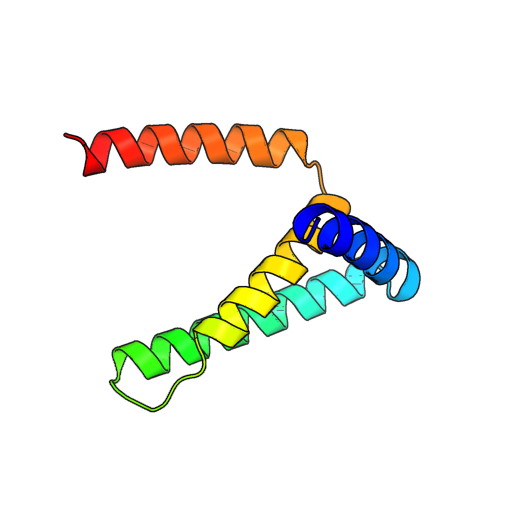1
ATOM 553 N N . GLU A 1 70 ? -13.417 9.173 2.405 1.00 96.06 70 GLU A N 1
ATOM 554 C CA . GLU A 1 70 ? -12.649 10.298 1.871 1.00 96.06 70 GLU A CA 1
ATOM 555 C C . GLU A 1 70 ? -11.578 9.822 0.882 1.00 96.06 70 GLU A C 1
ATOM 557 O O . GLU A 1 70 ? -11.425 10.399 -0.196 1.00 96.06 70 GLU A O 1
ATOM 562 N N . ILE A 1 71 ? -10.891 8.722 1.206 1.00 96.44 71 ILE A N 1
ATOM 563 C CA . ILE A 1 71 ? -9.902 8.095 0.322 1.00 96.44 71 ILE A CA 1
ATOM 564 C C . ILE A 1 71 ? -10.546 7.674 -1.004 1.00 96.44 71 ILE A C 1
ATOM 566 O O . ILE A 1 71 ? -9.973 7.930 -2.066 1.00 96.44 71 ILE A O 1
ATOM 570 N N . ASP A 1 72 ? -11.732 7.061 -0.963 1.00 96.38 72 ASP A N 1
ATOM 571 C CA . ASP A 1 72 ? -12.428 6.616 -2.175 1.00 96.38 72 ASP A CA 1
ATOM 572 C C . ASP A 1 72 ? -12.853 7.794 -3.057 1.00 96.38 72 ASP A C 1
ATOM 574 O O . ASP A 1 72 ? -12.575 7.776 -4.258 1.00 96.38 72 ASP A O 1
ATOM 578 N N . LYS A 1 73 ? -13.392 8.871 -2.468 1.00 97.69 73 LYS A N 1
ATOM 579 C CA . LYS A 1 73 ? -13.714 10.110 -3.201 1.00 97.69 73 LYS A CA 1
ATOM 580 C C . LYS A 1 73 ? -12.484 10.686 -3.911 1.00 97.69 73 LYS A C 1
ATOM 582 O O . LYS A 1 73 ? -12.530 10.986 -5.104 1.00 97.69 73 LYS A O 1
ATOM 587 N N . ILE A 1 74 ? -11.352 10.787 -3.209 1.00 97.50 74 ILE A N 1
ATOM 588 C CA . ILE A 1 74 ? -10.093 11.291 -3.787 1.00 97.50 74 ILE A CA 1
ATOM 589 C C . ILE A 1 74 ? -9.601 10.376 -4.919 1.00 97.50 74 ILE A C 1
ATOM 591 O O . ILE A 1 74 ? -9.111 10.856 -5.948 1.00 97.50 74 ILE A O 1
ATOM 595 N N . LYS A 1 75 ? -9.711 9.054 -4.748 1.00 97.00 75 LYS A N 1
ATOM 596 C CA . LYS A 1 75 ? -9.297 8.066 -5.751 1.00 97.00 75 LYS A CA 1
ATOM 597 C C . LYS A 1 75 ? -10.138 8.175 -7.024 1.00 97.00 75 LYS A C 1
ATOM 599 O O . LYS A 1 75 ? -9.563 8.192 -8.112 1.00 97.00 75 LYS A O 1
ATOM 604 N N . GLU A 1 76 ? -11.458 8.298 -6.905 1.00 97.50 76 GLU A N 1
ATOM 605 C CA . GLU A 1 76 ? -12.365 8.496 -8.044 1.00 97.50 76 GLU A CA 1
ATOM 606 C C . GLU A 1 76 ? -12.014 9.759 -8.838 1.00 97.50 76 GLU A C 1
ATOM 608 O O . GLU A 1 76 ? -11.888 9.721 -10.065 1.00 97.50 76 GLU A O 1
ATOM 613 N N . GLU A 1 77 ? -11.769 10.877 -8.151 1.00 97.56 77 GLU A N 1
ATOM 614 C CA . GLU A 1 77 ? -11.358 12.119 -8.804 1.00 97.56 77 GLU A CA 1
ATOM 615 C C . GLU A 1 77 ? -10.024 11.990 -9.547 1.00 97.56 77 GLU A C 1
ATOM 617 O O . GLU A 1 77 ? -9.890 12.490 -10.669 1.00 97.56 77 GLU A O 1
ATOM 622 N N . LYS A 1 78 ? -9.030 11.326 -8.942 1.00 96.62 78 LYS A N 1
ATOM 623 C CA . LYS A 1 78 ? -7.723 11.083 -9.570 1.00 96.62 78 LYS A CA 1
ATOM 624 C C . LYS A 1 78 ? -7.843 10.175 -10.793 1.00 96.62 78 LYS A C 1
ATOM 626 O O . LYS A 1 78 ? -7.248 10.489 -11.822 1.00 96.62 78 LYS A O 1
ATOM 631 N N . LEU A 1 79 ? -8.631 9.103 -10.710 1.00 96.56 79 LEU A N 1
ATOM 632 C CA . LEU A 1 79 ? -8.867 8.193 -11.834 1.00 96.56 79 LEU A CA 1
ATOM 633 C C . LEU A 1 79 ? -9.573 8.895 -12.991 1.00 96.56 79 LEU A C 1
ATOM 635 O O . LEU A 1 79 ? -9.156 8.741 -14.135 1.00 96.56 79 LEU A O 1
ATOM 639 N N . ARG A 1 80 ? -10.578 9.728 -12.706 1.00 96.25 80 ARG A N 1
ATOM 640 C CA . ARG A 1 80 ? -11.251 10.541 -13.726 1.00 96.25 80 ARG A CA 1
ATOM 641 C C . ARG A 1 80 ? -10.279 11.480 -14.447 1.00 96.25 80 ARG A C 1
ATOM 643 O O . ARG A 1 80 ? -10.345 11.595 -15.667 1.00 96.25 80 ARG A O 1
ATOM 650 N N . LYS A 1 81 ? -9.364 12.129 -13.713 1.00 95.00 81 LYS A N 1
ATOM 651 C CA . LYS A 1 81 ? -8.313 12.982 -14.303 1.00 95.00 81 LYS A CA 1
ATOM 652 C C . LYS A 1 81 ? -7.362 12.178 -15.184 1.00 95.00 81 LYS A C 1
ATOM 654 O O . LYS A 1 81 ? -7.059 12.613 -16.287 1.00 95.00 81 LYS A O 1
ATOM 659 N N . LEU A 1 82 ? -6.920 11.014 -14.709 1.00 94.50 82 LEU A N 1
ATOM 660 C CA . LEU A 1 82 ? -6.026 10.143 -15.465 1.00 94.50 82 LEU A CA 1
ATOM 661 C C . LEU A 1 82 ? -6.697 9.637 -16.746 1.00 94.50 82 LEU A C 1
ATOM 663 O O . LEU A 1 82 ? -6.107 9.755 -17.812 1.00 94.50 82 LEU A O 1
ATOM 667 N N . ALA A 1 83 ? -7.941 9.156 -16.666 1.00 94.50 83 ALA A N 1
ATOM 668 C CA . ALA A 1 83 ? -8.704 8.682 -17.820 1.00 94.50 83 ALA A CA 1
ATOM 669 C C . ALA A 1 83 ? -8.818 9.747 -18.923 1.00 94.50 83 ALA A C 1
ATOM 671 O O . ALA A 1 83 ? -8.685 9.421 -20.095 1.00 94.50 83 ALA A O 1
ATOM 672 N N . GLY A 1 84 ? -8.968 11.024 -18.558 1.00 93.88 84 GLY A N 1
ATOM 673 C CA . GLY A 1 84 ? -8.962 12.128 -19.523 1.00 93.88 84 GLY A CA 1
ATOM 674 C C . GLY A 1 84 ? -7.629 12.348 -20.254 1.00 93.88 84 GLY A C 1
ATOM 675 O O . GLY A 1 84 ? -7.622 13.041 -21.261 1.00 93.88 84 GLY A O 1
ATOM 676 N N . VAL A 1 85 ? -6.518 11.782 -19.766 1.00 93.62 85 VAL A N 1
ATOM 677 C CA . VAL A 1 85 ? -5.192 11.841 -20.409 1.00 93.62 85 VAL A CA 1
ATOM 678 C C . VAL A 1 85 ? -4.899 10.580 -21.223 1.00 93.62 85 VAL A C 1
ATOM 680 O O . VAL A 1 85 ? -4.268 10.677 -22.266 1.00 93.62 85 VAL A O 1
ATOM 683 N N . VAL A 1 86 ? -5.326 9.400 -20.755 1.00 91.62 86 VAL A N 1
ATOM 684 C CA . VAL A 1 86 ? -5.015 8.117 -21.425 1.00 91.62 86 VAL A CA 1
ATOM 685 C C . VAL A 1 86 ? -6.057 7.690 -22.460 1.00 91.62 86 VAL A C 1
ATOM 687 O O . VAL A 1 86 ? -5.763 6.833 -23.287 1.00 91.62 86 VAL A O 1
ATOM 690 N N . VAL A 1 87 ? -7.276 8.229 -22.385 1.00 80.56 87 VAL A N 1
ATOM 691 C CA . VAL A 1 87 ? -8.401 7.895 -23.283 1.00 80.56 87 VAL A CA 1
ATOM 692 C C . VAL A 1 87 ? -8.706 9.050 -24.257 1.00 80.56 87 VAL A C 1
ATOM 694 O O . VAL A 1 87 ? -9.690 8.994 -24.990 1.00 80.56 87 VAL A O 1
ATOM 697 N N . ALA A 1 88 ? -7.878 10.099 -24.258 1.00 56.81 88 ALA A N 1
ATOM 698 C CA . ALA A 1 88 ? -7.895 11.164 -25.263 1.00 56.81 88 ALA A CA 1
ATOM 699 C C . ALA A 1 88 ? -7.039 10.773 -26.474 1.00 56.81 88 ALA A C 1
ATOM 701 O O . ALA A 1 88 ? -7.471 11.088 -27.605 1.00 56.81 88 ALA A O 1
#

Secondary structure (DSSP, 8-state):
-HHHHHHHHHHHHHHHH-HHHHHHHHHHHHHHHHHHHHHHHTT----HHHHHHHHHHHHHHHHHHS-HHHHHHHHHHHHHHHHHHH--

Radius of gyration: 15.46 Å; Cα contacts (8 Å, |Δi|>4): 55; chains: 1; bounding box: 33×27×44 Å

Nearest PDB structures (foldseek):
  7sat-assembly1_C  TM=4.943E-01  e=9.418E+00  Porphyromonas gingivalis ATCC 33277

Solvent-accessible surface area (backbone atoms only — not comparable to full-atom values): 4804 Å² total; per-residue (Å²): 112,69,68,62,52,50,52,57,51,24,52,48,49,38,72,75,64,33,64,69,53,50,52,52,51,40,54,50,35,51,51,50,30,52,51,21,50,53,27,47,77,66,75,42,91,60,54,43,75,58,31,50,52,51,35,54,51,38,49,50,33,49,40,68,77,46,65,50,69,60,52,51,55,54,49,54,55,52,50,56,57,48,46,62,66,79,74,106

Sequence (88 aa):
MLRYKIEAVSERAVQTFGAAHQKVKAIEELGELIQALSKDLLHCDHNVPEEIADVEIMIAQLRYMFNTEEIDKIKEEKLRKLAGVVVA

Mean predicted aligned error: 3.62 Å